Protein AF-A0A0H5Q4C4-F1 (afdb_monomer_lite)

Sequence (62 aa):
MMDAPETVMVHLECKKCTMTATCVNTWAAHDLWAKHMDTHDDVTAYHTWSWIAVQLPFMPSE

Radius of gyration: 15.59 Å; chains: 1; bounding box: 44×21×43 Å

Secondary structure (DSSP, 8-state):
-PPPPEEEEEEEEESSSS-EEEEE--HHHHHHHHHHHGGGT-TT-EEEEEEEEEPPPP----

pLDDT: mean 91.86, std 9.25, range [55.97, 98.38]

Structure (mmCIF, N/CA/C/O backbone):
data_AF-A0A0H5Q4C4-F1
#
_entry.id   AF-A0A0H5Q4C4-F1
#
loop_
_atom_site.group_PDB
_atom_site.id
_atom_site.type_symbol
_atom_site.label_atom_id
_atom_site.label_alt_id
_atom_site.label_comp_id
_atom_site.label_asym_id
_atom_site.label_entity_id
_atom_site.label_seq_id
_atom_site.pdbx_PDB_ins_code
_atom_site.Cartn_x
_atom_site.Cartn_y
_atom_site.Cartn_z
_atom_site.occupancy
_atom_site.B_iso_or_equiv
_atom_site.auth_seq_id
_atom_site.auth_comp_id
_atom_site.auth_asym_id
_atom_site.auth_atom_id
_atom_site.pdbx_PDB_model_num
ATOM 1 N N . MET A 1 1 ? 11.813 5.172 -29.396 1.00 55.97 1 MET A N 1
ATOM 2 C CA . MET A 1 1 ? 12.372 5.003 -28.039 1.00 55.97 1 MET A CA 1
ATOM 3 C C . MET A 1 1 ? 11.506 3.956 -27.369 1.00 55.97 1 MET A C 1
ATOM 5 O O . MET A 1 1 ? 10.302 4.041 -27.546 1.00 55.97 1 MET A O 1
ATOM 9 N N . MET A 1 2 ? 12.079 2.917 -26.758 1.00 59.94 2 MET A N 1
ATOM 10 C CA . MET A 1 2 ? 11.269 2.011 -25.936 1.00 59.94 2 MET A CA 1
ATOM 11 C C . MET A 1 2 ? 10.927 2.775 -24.660 1.00 59.94 2 MET A C 1
ATOM 13 O O . MET A 1 2 ? 11.842 3.315 -24.038 1.00 59.94 2 MET A O 1
ATOM 17 N N . ASP A 1 3 ? 9.645 2.878 -24.325 1.00 70.44 3 ASP A N 1
ATOM 18 C CA . ASP A 1 3 ? 9.227 3.504 -23.074 1.00 70.44 3 ASP A CA 1
ATOM 19 C C . ASP A 1 3 ? 9.846 2.738 -21.896 1.00 70.44 3 ASP A C 1
ATOM 21 O O . ASP A 1 3 ? 9.947 1.506 -21.917 1.00 70.44 3 ASP A O 1
ATOM 25 N N . ALA A 1 4 ? 10.346 3.473 -20.902 1.00 75.25 4 ALA A N 1
ATOM 26 C CA . ALA A 1 4 ? 10.939 2.869 -19.717 1.00 75.25 4 ALA A CA 1
ATOM 27 C C . ALA A 1 4 ? 9.875 2.049 -18.962 1.00 75.25 4 ALA A C 1
ATOM 29 O O . ALA A 1 4 ? 8.722 2.477 -18.913 1.00 75.25 4 ALA A O 1
ATOM 30 N N . PRO A 1 5 ? 10.228 0.899 -18.353 1.00 85.81 5 PRO A N 1
ATOM 31 C CA . PRO A 1 5 ? 9.277 0.124 -17.568 1.00 85.81 5 PRO A CA 1
ATOM 32 C C . PRO A 1 5 ? 8.647 0.979 -16.464 1.00 85.81 5 PRO A C 1
ATOM 34 O O . PRO A 1 5 ? 9.339 1.494 -15.580 1.00 85.81 5 PRO A O 1
ATOM 37 N N . GLU A 1 6 ? 7.326 1.112 -16.524 1.00 92.12 6 GLU A N 1
ATOM 38 C CA . GLU A 1 6 ? 6.517 1.767 -15.504 1.00 92.12 6 GLU A CA 1
ATOM 39 C C . GLU A 1 6 ? 5.995 0.722 -14.516 1.00 92.12 6 GLU A C 1
ATOM 41 O O . GLU A 1 6 ? 5.470 -0.323 -14.902 1.00 92.12 6 GLU A O 1
ATOM 46 N N . THR A 1 7 ? 6.137 0.994 -13.222 1.00 95.31 7 THR A N 1
ATOM 47 C CA . THR A 1 7 ? 5.598 0.150 -12.151 1.00 95.31 7 THR A CA 1
ATOM 48 C C . THR A 1 7 ? 4.665 0.974 -11.282 1.00 95.31 7 THR A C 1
ATOM 50 O O . THR A 1 7 ? 5.075 1.974 -10.695 1.00 95.31 7 THR A O 1
ATOM 53 N N . VAL A 1 8 ? 3.407 0.549 -11.162 1.00 97.12 8 VAL A N 1
ATOM 54 C CA . VAL A 1 8 ? 2.470 1.179 -10.227 1.00 97.12 8 VAL A CA 1
ATOM 55 C C . VAL A 1 8 ? 2.825 0.739 -8.810 1.00 97.12 8 VAL A C 1
ATOM 57 O O . VAL A 1 8 ? 2.819 -0.450 -8.492 1.00 97.12 8 VAL A O 1
ATOM 60 N N . MET A 1 9 ? 3.116 1.708 -7.956 1.00 98.12 9 MET A N 1
ATOM 61 C CA . MET A 1 9 ? 3.408 1.523 -6.540 1.00 98.12 9 MET A CA 1
ATOM 62 C C . MET A 1 9 ? 2.204 1.948 -5.704 1.00 98.12 9 MET A C 1
ATOM 64 O O . MET A 1 9 ? 1.405 2.789 -6.125 1.00 98.12 9 MET A O 1
ATOM 68 N N . VAL A 1 10 ? 2.084 1.386 -4.507 1.00 98.38 10 VAL A N 1
ATOM 69 C CA . VAL A 1 10 ? 1.096 1.787 -3.505 1.00 98.38 10 VAL A CA 1
ATOM 70 C C . VAL A 1 10 ? 1.779 1.976 -2.156 1.00 98.38 10 VAL A C 1
ATOM 72 O O . VAL A 1 10 ? 2.672 1.210 -1.785 1.00 98.38 10 VAL A O 1
ATOM 75 N N . HIS A 1 11 ? 1.348 3.003 -1.430 1.00 98.31 11 HI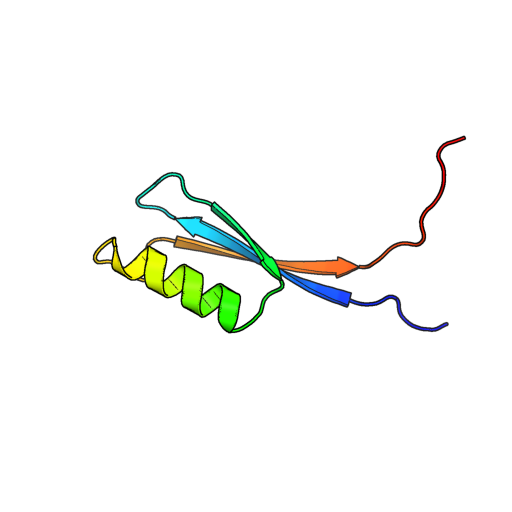S A N 1
ATOM 76 C CA . HIS A 1 11 ? 1.624 3.161 -0.012 1.00 98.31 11 HIS A CA 1
ATOM 77 C C . HIS A 1 11 ? 0.341 2.994 0.789 1.00 98.31 11 HIS A C 1
ATOM 79 O O . HIS A 1 11 ? -0.738 3.432 0.372 1.00 98.31 11 HIS A O 1
ATOM 85 N N . LEU A 1 12 ? 0.481 2.349 1.939 1.00 98.00 12 LEU A N 1
ATOM 86 C CA . LEU A 1 12 ? -0.589 2.016 2.860 1.00 98.00 12 LEU A CA 1
ATOM 87 C C . LEU A 1 12 ? -0.136 2.397 4.269 1.00 98.00 12 LEU A C 1
ATOM 89 O O . LEU A 1 12 ? 0.917 1.949 4.720 1.00 98.00 12 LEU A O 1
ATOM 93 N N . GLU A 1 13 ? -0.921 3.227 4.946 1.00 98.06 13 GLU A N 1
ATOM 94 C CA . GLU A 1 13 ? -0.635 3.716 6.296 1.00 98.06 13 GLU A CA 1
ATOM 95 C C . GLU A 1 13 ? -1.825 3.421 7.206 1.00 98.06 13 GLU A C 1
ATOM 97 O O . GLU A 1 13 ? -2.936 3.900 6.966 1.00 98.06 13 GLU A O 1
ATOM 102 N N . CYS A 1 14 ? -1.607 2.623 8.248 1.00 97.50 14 CYS A N 1
ATOM 103 C CA . CYS A 1 14 ? -2.650 2.289 9.208 1.00 97.50 14 CYS A CA 1
ATOM 104 C C . CYS A 1 14 ? -2.912 3.472 10.154 1.00 97.50 14 CYS A C 1
ATOM 106 O O . CYS A 1 14 ? -1.986 4.089 10.665 1.00 97.50 14 CYS A O 1
ATOM 108 N N . LYS A 1 15 ? -4.185 3.780 10.435 1.00 96.12 15 LYS A N 1
ATOM 109 C CA . LYS A 1 15 ? -4.570 4.823 11.409 1.00 96.12 15 LYS A CA 1
ATOM 110 C C . LYS A 1 15 ? -4.640 4.303 12.848 1.00 96.12 15 LYS A C 1
ATOM 112 O O . LYS A 1 15 ? -4.800 5.091 13.777 1.00 96.12 15 LYS A O 1
ATOM 117 N N . LYS A 1 16 ? -4.613 2.980 13.037 1.00 96.12 16 LYS A N 1
ATOM 118 C CA . LYS A 1 16 ? -4.792 2.309 14.339 1.00 96.12 16 LYS A CA 1
ATOM 119 C C . LYS A 1 16 ? -3.464 1.896 14.966 1.00 96.12 16 LYS A C 1
ATOM 121 O O . LYS A 1 16 ? -3.346 1.893 16.188 1.00 96.12 16 LYS A O 1
ATOM 126 N N . CYS A 1 17 ? -2.471 1.571 14.144 1.00 94.62 17 CYS A N 1
ATOM 127 C CA . CYS A 1 17 ? -1.104 1.298 14.570 1.00 94.62 17 CYS A CA 1
ATOM 128 C C . CYS A 1 17 ? -0.108 2.061 13.691 1.00 94.62 17 CYS A C 1
ATOM 130 O O . CYS A 1 17 ? -0.479 2.646 12.684 1.00 94.62 17 CYS A O 1
ATOM 132 N N . THR A 1 18 ? 1.174 2.035 14.045 1.00 92.62 18 THR A N 1
ATOM 133 C CA . THR A 1 18 ? 2.232 2.746 13.310 1.00 92.62 18 THR A CA 1
ATOM 134 C C . THR A 1 18 ? 2.737 1.988 12.075 1.00 92.62 18 THR A C 1
ATOM 136 O O . THR A 1 18 ? 3.830 2.278 11.591 1.00 92.62 18 THR A O 1
ATOM 139 N N . MET A 1 19 ? 2.017 0.963 11.605 1.00 97.12 19 MET A N 1
ATOM 140 C CA . MET A 1 19 ? 2.469 0.139 10.485 1.00 97.12 19 MET A CA 1
ATOM 141 C C . MET A 1 19 ? 2.228 0.851 9.154 1.00 97.12 19 MET A C 1
ATOM 143 O O . MET A 1 19 ? 1.125 1.326 8.872 1.00 97.12 19 MET A O 1
ATOM 147 N N . THR A 1 20 ? 3.264 0.864 8.319 1.00 97.75 20 THR A N 1
ATOM 148 C CA . THR A 1 20 ? 3.207 1.351 6.942 1.00 97.75 20 THR A CA 1
ATOM 149 C C . THR A 1 20 ? 3.770 0.305 5.987 1.00 97.75 20 THR A C 1
ATOM 151 O O . THR A 1 20 ? 4.610 -0.517 6.364 1.00 97.75 20 THR A O 1
ATOM 154 N N . ALA A 1 21 ? 3.304 0.316 4.741 1.00 97.44 21 ALA A N 1
ATOM 155 C CA . ALA A 1 21 ? 3.810 -0.548 3.683 1.00 97.44 21 ALA A CA 1
ATOM 156 C C . ALA A 1 21 ? 3.947 0.236 2.378 1.00 97.44 21 ALA A C 1
ATOM 158 O O . ALA A 1 21 ? 3.035 0.955 1.982 1.00 97.44 21 ALA A O 1
ATOM 159 N N . THR A 1 22 ? 5.086 0.073 1.702 1.00 97.88 22 THR A N 1
ATOM 160 C CA . THR A 1 22 ? 5.296 0.533 0.322 1.00 97.88 22 THR A CA 1
ATOM 161 C C . THR 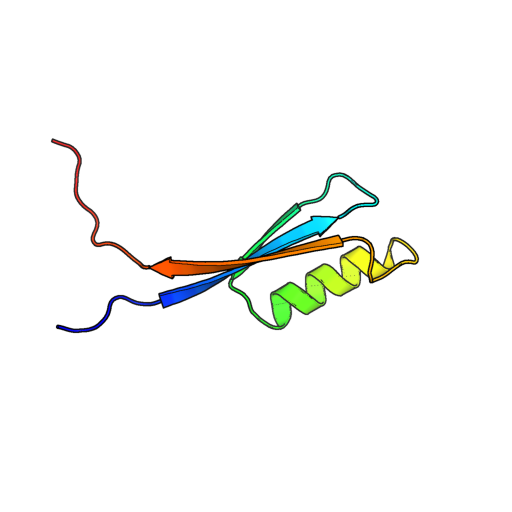A 1 22 ? 5.626 -0.672 -0.541 1.00 97.88 22 THR A C 1
ATOM 163 O O . THR A 1 22 ? 6.599 -1.375 -0.273 1.00 97.88 22 THR A O 1
ATOM 166 N N . CYS A 1 23 ? 4.818 -0.931 -1.562 1.00 97.5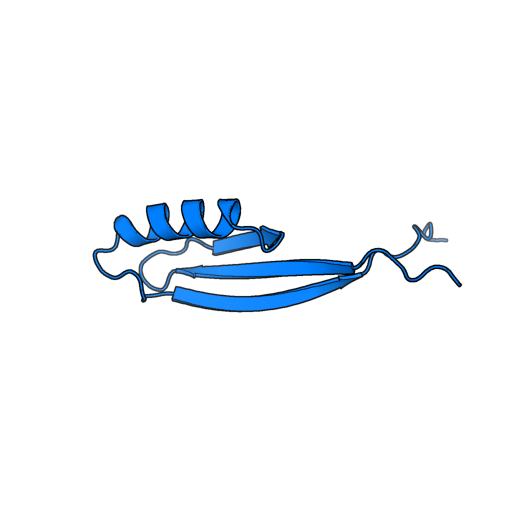0 23 CYS A N 1
ATOM 167 C CA . CYS A 1 23 ? 4.932 -2.137 -2.376 1.00 97.50 23 CYS A CA 1
ATOM 168 C C . CYS A 1 23 ? 4.439 -1.905 -3.807 1.00 97.50 23 CYS A C 1
ATOM 170 O O . CYS A 1 23 ? 3.830 -0.883 -4.125 1.00 97.50 23 CYS A O 1
ATOM 172 N N . VAL A 1 24 ? 4.723 -2.867 -4.688 1.00 97.69 24 VAL A N 1
ATOM 173 C CA . VAL A 1 24 ? 4.126 -2.897 -6.027 1.00 97.69 24 VAL A CA 1
ATOM 174 C C . VAL A 1 24 ? 2.623 -3.118 -5.877 1.00 97.69 24 VAL A C 1
ATOM 176 O O . VAL A 1 24 ? 2.196 -4.011 -5.136 1.00 97.69 24 VAL A O 1
ATOM 179 N N . ASN A 1 25 ? 1.828 -2.320 -6.589 1.00 97.69 25 ASN A N 1
ATOM 180 C CA . ASN A 1 25 ? 0.372 -2.362 -6.546 1.00 97.69 25 ASN A CA 1
ATOM 181 C C . ASN A 1 25 ? -0.144 -3.649 -7.210 1.00 97.69 25 ASN A C 1
ATOM 183 O O . ASN A 1 25 ? -0.398 -3.704 -8.412 1.00 97.69 25 ASN A O 1
ATOM 187 N N . THR A 1 26 ? -0.248 -4.707 -6.411 1.00 97.69 26 THR A N 1
ATOM 188 C CA . THR A 1 26 ? -0.667 -6.051 -6.822 1.00 97.69 26 THR A CA 1
ATOM 189 C C . THR A 1 26 ? -1.783 -6.553 -5.914 1.00 97.69 26 THR A C 1
ATOM 191 O O . THR A 1 26 ? -1.877 -6.145 -4.758 1.00 97.69 26 THR A O 1
ATOM 194 N N . TRP A 1 27 ? -2.592 -7.497 -6.400 1.00 97.50 27 TRP A N 1
AT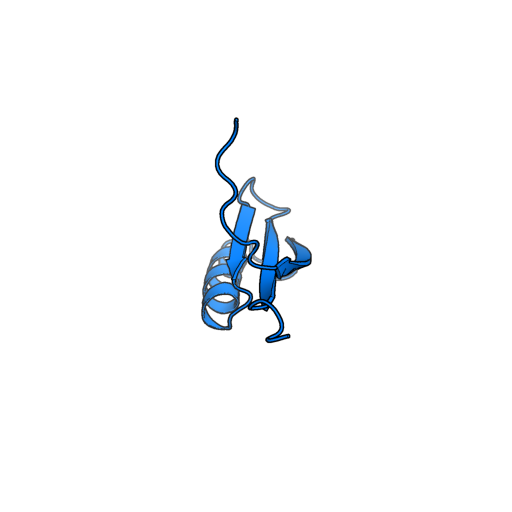OM 195 C CA . TRP A 1 27 ? -3.619 -8.159 -5.585 1.00 97.50 27 TRP A CA 1
ATOM 196 C C . TRP A 1 27 ? -3.050 -8.783 -4.308 1.00 97.50 27 TRP A C 1
ATOM 198 O O . TRP A 1 27 ? -3.600 -8.584 -3.234 1.00 97.50 27 TRP A O 1
ATOM 208 N N . ALA A 1 28 ? -1.893 -9.443 -4.400 1.00 97.69 28 ALA A N 1
ATOM 209 C CA . ALA A 1 28 ? -1.235 -10.038 -3.239 1.00 97.69 28 ALA A CA 1
ATOM 210 C C . ALA A 1 28 ? -0.860 -8.996 -2.168 1.00 97.69 28 ALA A C 1
ATOM 212 O O . ALA A 1 28 ? -0.962 -9.277 -0.975 1.00 97.69 28 ALA A O 1
ATOM 213 N N . ALA A 1 29 ? -0.447 -7.791 -2.576 1.00 97.00 29 ALA A N 1
ATOM 214 C CA . A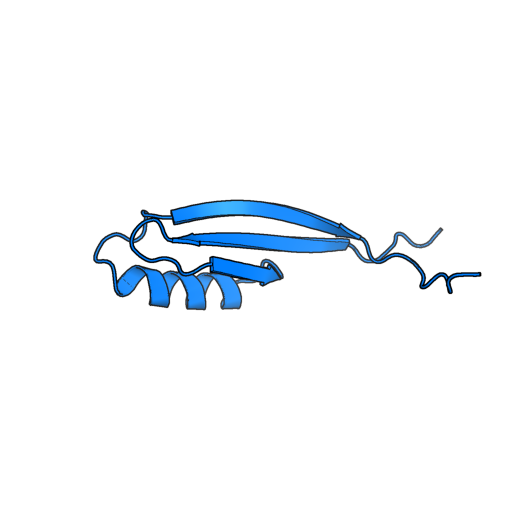LA A 1 29 ? -0.173 -6.703 -1.642 1.00 97.00 29 ALA A CA 1
ATOM 215 C C . ALA A 1 29 ? -1.447 -6.235 -0.920 1.00 97.00 29 ALA A C 1
ATOM 217 O O . ALA A 1 29 ? -1.424 -6.056 0.298 1.00 97.00 29 ALA A O 1
ATOM 218 N N . HIS A 1 30 ? -2.558 -6.094 -1.650 1.00 96.06 30 HIS A N 1
ATOM 219 C CA . HIS A 1 30 ? -3.854 -5.738 -1.063 1.00 96.06 30 HIS A CA 1
ATOM 220 C C . HIS A 1 30 ? -4.389 -6.827 -0.135 1.00 96.06 30 HIS A C 1
ATOM 222 O O . HIS A 1 30 ? -4.863 -6.497 0.945 1.00 96.06 30 HIS A O 1
ATOM 228 N N . ASP A 1 31 ? -4.243 -8.107 -0.482 1.00 97.25 31 ASP A N 1
ATOM 229 C CA . ASP A 1 31 ? -4.663 -9.225 0.375 1.00 97.25 31 ASP A CA 1
ATOM 230 C C . ASP A 1 31 ? -3.889 -9.259 1.699 1.00 97.25 31 ASP A C 1
ATOM 232 O O . ASP A 1 31 ? -4.455 -9.523 2.761 1.00 97.25 31 ASP A O 1
ATOM 236 N N . LEU A 1 32 ? -2.579 -8.995 1.659 1.00 96.38 32 LEU A N 1
ATOM 237 C CA . LEU A 1 32 ? -1.761 -8.910 2.870 1.00 96.38 32 LEU A CA 1
ATOM 238 C C . LEU A 1 32 ? -2.143 -7.699 3.724 1.00 96.38 32 LEU A C 1
ATOM 240 O O . LEU A 1 32 ? -2.197 -7.814 4.948 1.00 96.38 32 LEU A O 1
ATOM 244 N N . TRP A 1 33 ? -2.442 -6.561 3.095 1.00 97.31 33 TRP A N 1
ATOM 245 C CA . TRP A 1 33 ? -2.929 -5.390 3.815 1.00 97.31 33 TRP A CA 1
ATOM 246 C C . TRP A 1 33 ? -4.312 -5.616 4.425 1.00 97.31 33 TRP A C 1
ATOM 248 O O . TRP A 1 33 ? -4.525 -5.276 5.582 1.00 97.31 33 TRP A O 1
ATOM 258 N N . ALA A 1 34 ? -5.232 -6.253 3.700 1.00 95.62 34 ALA A N 1
ATOM 259 C CA . ALA A 1 34 ? -6.553 -6.605 4.209 1.00 95.62 34 ALA A CA 1
ATOM 260 C C . ALA A 1 34 ? -6.446 -7.489 5.461 1.00 95.62 34 ALA A C 1
ATOM 262 O O . ALA A 1 34 ? -7.031 -7.160 6.487 1.00 95.62 34 ALA A O 1
ATOM 263 N N . LYS A 1 35 ? -5.587 -8.520 5.436 1.00 95.75 35 LYS A N 1
ATOM 264 C CA . LYS A 1 35 ? -5.304 -9.362 6.615 1.00 95.75 35 LYS A CA 1
ATOM 265 C C . LYS A 1 35 ? -4.742 -8.578 7.798 1.00 95.75 35 LYS A C 1
ATOM 267 O O . LYS A 1 35 ? -5.005 -8.926 8.944 1.00 95.75 35 LYS A O 1
ATOM 272 N N . HIS A 1 36 ? -3.938 -7.548 7.539 1.00 95.88 36 HIS A N 1
ATOM 273 C CA . HIS A 1 36 ? -3.510 -6.640 8.595 1.00 95.88 36 HIS A CA 1
ATOM 274 C C . HIS A 1 36 ? -4.698 -5.847 9.154 1.00 95.88 36 HIS A C 1
ATOM 276 O O . HIS A 1 36 ? -4.873 -5.790 10.370 1.00 95.88 36 HIS A O 1
ATOM 282 N N . MET A 1 37 ? -5.531 -5.272 8.289 1.00 96.88 37 MET A N 1
ATOM 283 C CA . MET A 1 37 ? -6.680 -4.470 8.702 1.00 96.88 37 MET A CA 1
ATOM 284 C C . MET A 1 37 ? -7.746 -5.281 9.456 1.00 96.88 37 MET A C 1
ATOM 286 O O . MET A 1 37 ? -8.381 -4.738 10.360 1.00 96.88 37 MET A O 1
ATOM 290 N N . ASP A 1 38 ? -7.872 -6.582 9.182 1.00 95.31 38 ASP A N 1
ATOM 291 C CA . ASP A 1 38 ? -8.724 -7.507 9.945 1.00 95.31 38 ASP A CA 1
ATOM 292 C C . ASP A 1 38 ? -8.335 -7.581 11.436 1.00 95.31 38 ASP A C 1
ATOM 294 O O . ASP A 1 38 ? -9.160 -7.929 12.275 1.00 95.31 38 ASP A O 1
ATOM 298 N N . THR A 1 39 ? -7.101 -7.208 11.804 1.00 95.06 39 THR A N 1
ATOM 299 C CA . THR A 1 39 ? -6.661 -7.145 13.214 1.00 95.06 39 THR A CA 1
ATOM 300 C C . THR A 1 39 ? -7.153 -5.903 13.964 1.00 95.06 39 THR A C 1
ATOM 302 O O . THR A 1 39 ? -6.939 -5.787 15.172 1.00 95.06 39 THR A O 1
ATOM 305 N N . HIS A 1 40 ? -7.781 -4.954 13.266 1.00 93.19 40 HIS A N 1
ATOM 306 C CA . HIS A 1 40 ? -8.129 -3.635 13.794 1.00 93.19 40 HIS A CA 1
ATOM 307 C C . HIS A 1 40 ? -9.639 -3.378 13.934 1.00 93.19 40 HIS A C 1
ATOM 309 O O . HIS A 1 40 ? -10.014 -2.250 14.268 1.00 93.19 40 HIS A O 1
ATOM 315 N N . ASP A 1 41 ? -10.489 -4.386 13.691 1.00 85.00 41 ASP A N 1
ATOM 316 C CA . ASP A 1 41 ? -11.967 -4.319 13.703 1.00 85.00 41 ASP A CA 1
ATOM 317 C C . ASP A 1 41 ? -12.572 -3.191 12.827 1.00 85.00 41 ASP A C 1
ATOM 319 O O . ASP A 1 41 ? -13.760 -2.881 12.910 1.00 85.00 41 ASP A O 1
ATOM 323 N N . ASP A 1 42 ? -11.762 -2.563 11.967 1.00 88.81 42 ASP A N 1
ATOM 324 C CA . ASP A 1 42 ? -12.143 -1.489 11.051 1.00 88.81 42 ASP A CA 1
ATOM 325 C C . ASP A 1 42 ? -11.247 -1.530 9.812 1.00 88.81 42 ASP A C 1
ATOM 327 O O . ASP A 1 42 ? -10.130 -1.004 9.792 1.00 88.81 42 ASP A O 1
ATOM 331 N N . VAL A 1 43 ? -11.772 -2.132 8.746 1.00 88.69 43 VAL A N 1
ATOM 332 C CA . VAL A 1 43 ? -11.042 -2.327 7.489 1.00 88.69 43 VAL A CA 1
ATOM 333 C C . VAL A 1 43 ? -10.788 -1.035 6.713 1.00 88.69 43 VAL A C 1
ATOM 335 O O . VAL A 1 43 ? -10.013 -1.038 5.763 1.00 88.69 43 VAL A O 1
ATOM 338 N N . THR A 1 44 ? -11.408 0.079 7.106 1.00 90.06 44 THR A N 1
ATOM 339 C CA . THR A 1 44 ? -11.310 1.374 6.410 1.00 90.06 44 THR A CA 1
ATOM 340 C C . THR A 1 44 ? -10.353 2.353 7.090 1.00 90.06 44 THR A C 1
ATOM 342 O O . THR A 1 44 ? -10.075 3.436 6.564 1.00 90.06 44 THR A O 1
ATOM 345 N N . ALA A 1 45 ? -9.806 1.980 8.250 1.00 93.44 45 ALA A N 1
ATOM 346 C CA . ALA A 1 45 ? -8.947 2.827 9.067 1.00 93.44 45 ALA A CA 1
ATOM 347 C C . ALA A 1 45 ? -7.506 2.932 8.534 1.00 93.44 45 ALA A C 1
ATOM 349 O O . ALA A 1 45 ? -6.546 2.694 9.265 1.00 93.44 45 ALA A O 1
ATOM 350 N N . TYR A 1 46 ? -7.339 3.330 7.273 1.00 96.19 46 TYR A N 1
ATOM 351 C CA . TYR A 1 46 ? -6.030 3.545 6.659 1.00 96.19 46 TYR A CA 1
ATOM 352 C C . TYR A 1 46 ? -6.026 4.729 5.679 1.00 96.19 46 TYR A C 1
ATOM 354 O O . TYR A 1 46 ? -7.076 5.262 5.303 1.00 96.19 46 TYR A O 1
ATOM 362 N N . HIS A 1 47 ? -4.830 5.187 5.322 1.00 97.19 47 HIS A N 1
ATOM 363 C CA . HIS A 1 47 ? -4.571 6.085 4.201 1.00 97.19 47 HIS A CA 1
ATOM 364 C C . HIS A 1 47 ? -3.894 5.309 3.074 1.00 97.19 47 HIS A C 1
ATOM 366 O O . HIS A 1 47 ? -3.133 4.372 3.319 1.00 97.19 47 HIS A O 1
ATOM 372 N N . THR A 1 48 ? -4.174 5.701 1.833 1.00 97.00 48 THR A N 1
ATOM 373 C CA . THR A 1 48 ? -3.543 5.100 0.662 1.00 97.00 48 THR A CA 1
ATOM 374 C C . THR A 1 48 ? -3.267 6.137 -0.412 1.00 97.00 48 THR A C 1
ATOM 376 O O . THR A 1 48 ? -4.058 7.059 -0.620 1.00 97.00 48 THR A O 1
ATOM 379 N N . TRP A 1 49 ? -2.135 5.984 -1.089 1.00 97.94 49 TRP A N 1
ATOM 380 C CA . TRP A 1 49 ? -1.808 6.720 -2.301 1.00 97.94 49 TRP A CA 1
ATOM 381 C C . TRP A 1 49 ? -0.978 5.842 -3.230 1.00 97.94 49 TRP A C 1
ATOM 383 O O . TRP A 1 49 ? -0.250 4.949 -2.792 1.00 97.94 49 TRP A O 1
ATOM 393 N N . SER A 1 50 ? -1.091 6.101 -4.528 1.00 97.69 50 SER A N 1
ATOM 394 C CA . SER A 1 50 ? -0.379 5.369 -5.570 1.00 97.69 50 SER A CA 1
ATOM 395 C C . SER A 1 50 ? 0.387 6.322 -6.471 1.00 97.69 50 SER A C 1
ATOM 397 O O . SER A 1 50 ? -0.079 7.426 -6.751 1.00 97.69 50 SER A O 1
ATOM 399 N N . TRP A 1 51 ? 1.539 5.877 -6.955 1.00 98.12 51 TRP A N 1
ATOM 400 C CA . TRP A 1 51 ? 2.355 6.605 -7.923 1.00 98.12 51 TRP A CA 1
ATOM 401 C C . TRP A 1 51 ? 2.958 5.636 -8.931 1.00 98.12 51 TRP A C 1
ATOM 403 O O . TRP A 1 51 ? 2.997 4.426 -8.707 1.00 98.12 51 TRP A O 1
ATOM 413 N N . ILE A 1 52 ? 3.436 6.177 -10.046 1.00 96.81 52 ILE A N 1
ATOM 414 C CA . ILE A 1 52 ? 4.181 5.414 -11.043 1.00 96.81 52 ILE A CA 1
ATOM 415 C C . ILE A 1 52 ? 5.669 5.579 -10.736 1.00 96.81 52 ILE A C 1
ATOM 417 O O . ILE A 1 52 ? 6.184 6.696 -10.692 1.00 96.81 52 ILE A O 1
ATOM 421 N N . ALA A 1 53 ? 6.355 4.466 -10.496 1.00 94.00 53 ALA A N 1
ATOM 422 C CA . ALA A 1 53 ? 7.806 4.406 -10.482 1.00 94.00 53 ALA A CA 1
ATOM 423 C C . ALA A 1 53 ? 8.298 4.134 -11.906 1.00 94.00 53 ALA A C 1
ATOM 425 O O . ALA A 1 53 ? 7.905 3.145 -12.525 1.00 94.00 53 ALA A O 1
ATOM 426 N N . VAL A 1 54 ? 9.159 5.014 -12.411 1.00 92.50 54 VAL A N 1
ATOM 427 C CA . VAL A 1 54 ? 9.784 4.881 -13.729 1.00 92.50 54 VAL A CA 1
ATOM 428 C C . VAL A 1 54 ? 11.217 4.414 -13.529 1.00 92.50 54 VAL A C 1
ATOM 430 O O . VAL A 1 54 ? 11.981 5.046 -12.794 1.00 92.50 54 VAL A O 1
ATOM 433 N N . GLN A 1 55 ? 11.593 3.306 -14.165 1.00 87.19 55 GLN A N 1
ATOM 434 C CA . GLN A 1 55 ? 12.971 2.833 -14.104 1.00 87.19 55 GLN A CA 1
ATOM 435 C C . GLN A 1 55 ? 13.882 3.764 -14.913 1.00 87.19 55 GLN A C 1
ATOM 437 O O . GLN A 1 55 ? 13.759 3.872 -16.131 1.00 87.19 55 GLN A O 1
ATOM 442 N N . LEU A 1 56 ? 14.824 4.417 -14.233 1.00 85.56 56 LEU A N 1
ATOM 443 C CA . LEU A 1 56 ? 15.853 5.222 -14.884 1.00 85.56 56 LEU A CA 1
ATOM 444 C C . LEU A 1 56 ? 17.091 4.367 -15.190 1.00 85.56 56 LEU A C 1
ATOM 446 O O . LEU A 1 56 ? 17.410 3.452 -14.423 1.00 85.56 56 LEU A O 1
ATOM 450 N N . PRO A 1 57 ? 17.815 4.653 -16.286 1.00 84.06 57 PRO A N 1
ATOM 451 C CA . PRO A 1 57 ? 19.125 4.061 -16.504 1.00 84.06 57 PRO A CA 1
ATOM 452 C C . PRO A 1 57 ? 20.060 4.434 -15.349 1.00 84.06 57 PRO A C 1
ATOM 454 O O . PRO A 1 57 ? 20.055 5.566 -14.864 1.00 84.06 57 PRO A O 1
ATOM 457 N N . PHE A 1 58 ? 20.868 3.470 -14.909 1.00 83.56 58 PHE A N 1
ATOM 458 C CA . PHE A 1 58 ? 21.889 3.724 -13.901 1.00 83.56 58 PHE A CA 1
ATOM 459 C C . PHE A 1 58 ? 22.918 4.711 -14.464 1.00 83.56 58 PHE A C 1
ATOM 461 O O . PHE A 1 58 ? 23.582 4.414 -15.457 1.00 83.56 58 PHE A O 1
ATOM 468 N N . MET A 1 59 ? 23.043 5.877 -13.830 1.00 84.44 59 ME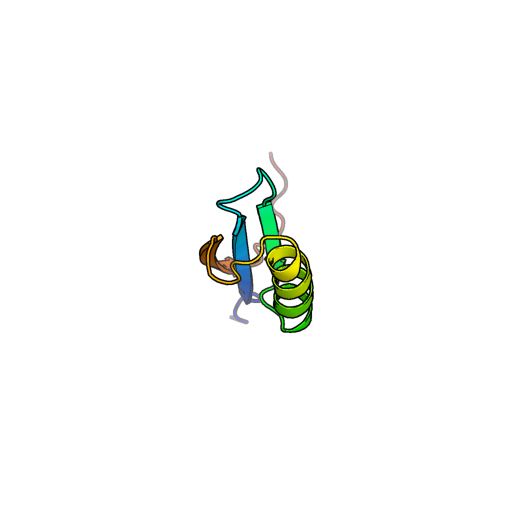T A N 1
ATOM 469 C CA . MET A 1 59 ? 24.091 6.850 -14.125 1.00 84.44 59 MET A CA 1
ATOM 470 C C . MET A 1 59 ? 25.091 6.833 -12.961 1.00 84.44 59 MET A C 1
ATOM 472 O O . MET A 1 59 ? 24.699 7.186 -11.847 1.00 84.44 59 MET A O 1
ATOM 476 N N . PRO A 1 60 ? 26.342 6.379 -13.162 1.00 80.62 60 PRO A N 1
ATOM 477 C CA . PRO A 1 60 ? 27.359 6.452 -12.118 1.00 80.62 60 PRO A CA 1
ATOM 478 C C . PRO A 1 60 ? 27.635 7.920 -11.757 1.00 80.62 60 PRO A C 1
ATOM 480 O O . PRO A 1 60 ? 27.656 8.778 -12.636 1.00 80.62 60 PRO A O 1
ATOM 483 N N . SER A 1 61 ? 27.821 8.208 -10.467 1.00 81.62 61 SER A N 1
ATOM 484 C CA . SER A 1 61 ? 28.249 9.530 -9.996 1.00 81.62 61 SER A CA 1
ATOM 485 C C . SER A 1 61 ? 29.703 9.782 -10.405 1.00 81.62 61 SER A C 1
ATOM 487 O O . SER A 1 61 ? 30.544 8.921 -10.135 1.00 81.62 61 SER A O 1
ATOM 489 N N . GLU A 1 62 ? 29.973 10.923 -11.047 1.00 67.25 62 GLU A N 1
ATOM 490 C CA . GLU A 1 62 ? 31.331 11.411 -11.357 1.00 67.25 62 GLU A CA 1
ATOM 491 C C . GLU A 1 62 ? 32.172 11.672 -10.099 1.00 67.25 62 GLU A C 1
ATOM 493 O O . GLU A 1 62 ? 31.594 12.089 -9.065 1.00 67.25 62 GLU A O 1
#

Organism: NCBI:txid198431

Foldseek 3Di:
DPFFDKFKWKKKAAQQDRDIDIDTPDPVVVVVLQVVCVVVVHSPRMDMDIDIDGDDPDDDDD